Protein AF-W4QJ19-F1 (afdb_monomer)

Structure (mmCIF, N/CA/C/O backbone):
data_AF-W4QJ19-F1
#
_entry.id   AF-W4QJ19-F1
#
loop_
_atom_site.group_PDB
_atom_site.id
_atom_site.type_symbol
_atom_site.label_atom_id
_atom_site.label_alt_id
_atom_site.label_comp_id
_atom_site.label_asym_id
_atom_site.label_entity_id
_atom_site.label_seq_id
_atom_site.pdbx_PDB_ins_code
_atom_site.Cartn_x
_atom_site.Cartn_y
_atom_site.Cartn_z
_atom_site.occupancy
_atom_site.B_iso_or_equiv
_atom_site.auth_seq_id
_atom_site.auth_comp_id
_atom_site.auth_asym_id
_atom_site.auth_atom_id
_atom_site.pdbx_PDB_model_num
ATOM 1 N N . MET A 1 1 ? -14.134 3.694 9.592 1.00 54.53 1 MET A N 1
ATOM 2 C CA . MET A 1 1 ? -13.622 2.872 10.704 1.00 54.53 1 MET A CA 1
ATOM 3 C C . MET A 1 1 ? -13.251 1.507 10.130 1.00 54.53 1 MET A C 1
ATOM 5 O O . MET A 1 1 ? -14.025 0.990 9.333 1.00 54.53 1 MET A O 1
ATOM 9 N N . ILE A 1 2 ? -12.028 1.024 10.384 1.00 68.81 2 ILE A N 1
ATOM 10 C CA . ILE A 1 2 ? -11.505 -0.282 9.907 1.00 68.81 2 ILE A CA 1
ATOM 11 C C . ILE A 1 2 ? -11.884 -1.412 10.882 1.00 68.81 2 ILE A C 1
ATOM 13 O O . ILE A 1 2 ? -11.792 -2.584 10.531 1.00 68.81 2 ILE A O 1
ATOM 17 N N . GLU A 1 3 ? -12.332 -1.052 12.087 1.00 65.81 3 GLU A N 1
ATOM 18 C CA . GLU A 1 3 ? -12.758 -1.977 13.136 1.00 65.81 3 GLU A CA 1
ATOM 19 C C . GLU A 1 3 ? -13.740 -3.024 12.584 1.00 65.81 3 GLU A C 1
ATOM 21 O O . GLU A 1 3 ? -14.706 -2.687 11.898 1.00 65.81 3 GLU A O 1
ATOM 26 N N . ASN A 1 4 ? -13.448 -4.297 12.863 1.00 79.56 4 ASN A N 1
ATOM 27 C CA . ASN A 1 4 ? -14.178 -5.493 12.418 1.00 79.56 4 ASN A CA 1
ATOM 28 C C . ASN A 1 4 ? -14.140 -5.834 10.920 1.00 79.56 4 ASN A C 1
ATOM 30 O O . ASN A 1 4 ? -14.943 -6.650 10.469 1.00 79.56 4 ASN A O 1
ATOM 34 N N . ARG A 1 5 ? -13.205 -5.282 10.141 1.00 89.00 5 ARG A N 1
ATOM 35 C CA . ARG A 1 5 ? -12.989 -5.716 8.752 1.00 89.00 5 ARG A CA 1
ATOM 36 C C . ARG A 1 5 ? -11.758 -6.584 8.627 1.00 89.00 5 ARG A C 1
ATOM 38 O O . ARG A 1 5 ? -10.711 -6.259 9.170 1.00 89.00 5 ARG A O 1
ATOM 45 N N . THR A 1 6 ? -11.867 -7.651 7.850 1.00 95.81 6 THR A N 1
ATOM 46 C CA . THR A 1 6 ? -10.718 -8.473 7.478 1.00 95.81 6 THR A CA 1
ATOM 47 C C . THR A 1 6 ? -9.790 -7.693 6.550 1.00 95.81 6 THR A C 1
ATOM 49 O O . THR A 1 6 ? -10.220 -6.834 5.771 1.00 95.81 6 THR A O 1
ATOM 52 N N . PHE A 1 7 ? -8.502 -8.034 6.552 1.00 95.88 7 PHE A N 1
ATOM 53 C CA . PHE A 1 7 ? -7.574 -7.421 5.607 1.00 95.88 7 PHE A CA 1
ATOM 54 C C . PHE A 1 7 ? -7.961 -7.667 4.147 1.00 95.88 7 PHE A C 1
ATOM 56 O O . PHE A 1 7 ? -7.785 -6.771 3.332 1.00 95.88 7 PHE A O 1
ATOM 63 N N . ALA A 1 8 ? -8.540 -8.822 3.807 1.00 97.19 8 ALA A N 1
ATOM 64 C CA . ALA A 1 8 ? -8.995 -9.097 2.445 1.00 97.19 8 ALA A CA 1
ATOM 65 C C . ALA A 1 8 ? -10.028 -8.059 1.957 1.00 97.19 8 ALA A C 1
ATOM 67 O O . ALA A 1 8 ? -9.951 -7.576 0.826 1.00 97.19 8 ALA A O 1
ATOM 68 N N . GLU A 1 9 ? -10.958 -7.647 2.823 1.00 96.75 9 GLU A N 1
ATOM 69 C CA . GLU A 1 9 ? -11.946 -6.610 2.504 1.00 96.75 9 GLU A CA 1
ATOM 70 C C . GLU A 1 9 ? -11.311 -5.224 2.372 1.00 96.75 9 GLU A C 1
ATOM 72 O O . GLU A 1 9 ? -11.718 -4.431 1.518 1.00 96.75 9 GLU A O 1
ATOM 77 N N . VAL A 1 10 ? -10.321 -4.918 3.214 1.00 96.94 10 VAL A N 1
ATOM 78 C CA . VAL A 1 10 ? -9.561 -3.665 3.139 1.00 96.94 10 VAL A CA 1
ATOM 79 C C . VAL A 1 10 ? -8.722 -3.633 1.858 1.00 96.94 10 VAL A C 1
ATOM 81 O O .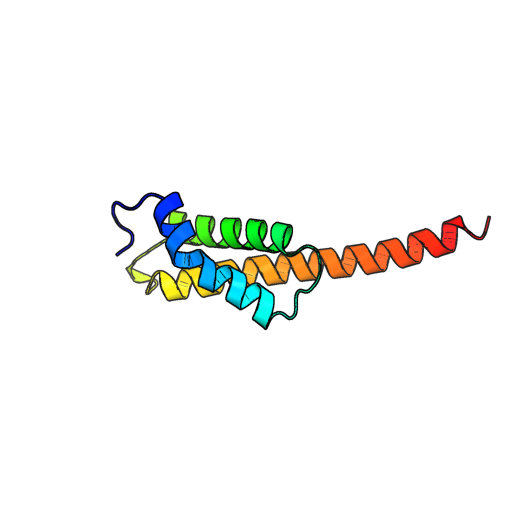 VAL A 1 10 ? -8.776 -2.651 1.122 1.00 96.94 10 VAL A O 1
ATOM 84 N N . ALA A 1 11 ? -8.015 -4.713 1.534 1.00 97.88 11 ALA A N 1
ATOM 85 C CA . ALA A 1 11 ? -7.223 -4.858 0.318 1.00 97.88 11 ALA A CA 1
ATOM 86 C C . ALA A 1 11 ? -8.079 -4.657 -0.937 1.00 97.88 11 ALA A C 1
ATOM 88 O O . ALA A 1 11 ? -7.713 -3.861 -1.801 1.00 97.88 11 ALA A O 1
ATOM 89 N N . LYS A 1 12 ? -9.265 -5.279 -0.992 1.00 97.75 12 LYS A N 1
ATOM 90 C CA . LYS A 1 12 ? -10.217 -5.091 -2.095 1.00 97.75 12 LYS A CA 1
ATOM 91 C C . LYS A 1 12 ? -10.657 -3.632 -2.239 1.00 97.75 12 LYS A C 1
ATOM 93 O O . LYS A 1 12 ? -10.710 -3.110 -3.348 1.00 97.75 12 LYS A O 1
ATOM 98 N N . GLN A 1 13 ? -10.950 -2.945 -1.134 1.00 97.38 13 GLN A N 1
ATOM 99 C CA . GLN A 1 13 ? -11.350 -1.535 -1.183 1.00 97.38 13 GLN A CA 1
ATOM 100 C C . GLN A 1 13 ? -10.210 -0.605 -1.616 1.00 97.38 13 GLN A C 1
ATOM 102 O O . GLN A 1 13 ? -10.451 0.383 -2.309 1.00 97.38 13 GLN A O 1
ATOM 107 N N . TYR A 1 14 ? -8.984 -0.880 -1.175 1.00 98.00 14 TYR A N 1
ATOM 108 C CA . TYR A 1 14 ? -7.826 -0.015 -1.401 1.00 98.00 14 TYR A CA 1
ATOM 109 C C . TYR A 1 14 ? -6.993 -0.418 -2.628 1.00 98.00 14 TYR A C 1
ATOM 111 O O . TYR A 1 14 ? -5.989 0.226 -2.928 1.00 98.00 14 TYR A O 1
ATOM 119 N N . GLU A 1 15 ? -7.429 -1.402 -3.413 1.00 98.25 15 GLU A N 1
ATOM 120 C CA . GLU A 1 15 ? -6.817 -1.737 -4.701 1.00 98.25 15 GLU A CA 1
ATOM 121 C C . GLU A 1 15 ? -6.651 -0.515 -5.638 1.00 98.25 15 GLU A C 1
ATOM 123 O O . GLU A 1 15 ? -5.546 -0.326 -6.167 1.00 98.25 15 GLU A O 1
ATOM 128 N N . PRO A 1 16 ? -7.647 0.387 -5.798 1.00 98.50 16 PRO A N 1
ATOM 129 C CA . PRO A 1 16 ? -7.486 1.593 -6.612 1.00 98.50 16 PRO A CA 1
ATOM 130 C C . PRO A 1 16 ? -6.394 2.535 -6.094 1.00 98.50 16 PRO A C 1
ATOM 132 O O . PRO A 1 16 ? -5.727 3.197 -6.891 1.00 98.50 16 PRO A O 1
ATOM 135 N N . LEU A 1 17 ? -6.172 2.587 -4.773 1.00 98.50 17 LEU A N 1
ATOM 136 C CA . LEU A 1 17 ? -5.085 3.368 -4.183 1.00 98.50 17 LEU A CA 1
ATOM 137 C C . LEU A 1 17 ? -3.733 2.817 -4.644 1.00 98.50 17 LEU A C 1
ATOM 139 O O . LEU A 1 17 ? -2.902 3.587 -5.126 1.00 98.50 17 LEU A O 1
ATOM 143 N N . ILE A 1 18 ? -3.524 1.503 -4.530 1.00 98.62 18 ILE A N 1
ATOM 144 C CA . ILE A 1 18 ? -2.258 0.856 -4.898 1.00 98.62 18 ILE A CA 1
ATOM 145 C C . ILE A 1 18 ? -1.993 1.036 -6.396 1.00 98.62 18 ILE A C 1
ATOM 147 O O . ILE A 1 18 ? -0.963 1.596 -6.779 1.00 98.62 18 ILE A O 1
ATOM 151 N N . ARG A 1 19 ? -2.950 0.653 -7.254 1.00 98.38 19 ARG A N 1
ATOM 152 C CA . ARG A 1 19 ? -2.812 0.795 -8.715 1.00 98.38 19 ARG A CA 1
ATOM 153 C C . ARG A 1 19 ? -2.641 2.257 -9.133 1.00 98.38 19 ARG A C 1
ATOM 155 O O . ARG A 1 19 ? -1.840 2.566 -10.016 1.00 98.38 19 ARG A O 1
ATOM 162 N N . GLY A 1 20 ? -3.339 3.171 -8.461 1.00 98.31 20 GLY A N 1
ATOM 163 C CA . GLY A 1 20 ? -3.203 4.609 -8.661 1.00 98.31 20 GLY A CA 1
ATOM 164 C C . GLY A 1 20 ? -1.804 5.125 -8.322 1.00 98.31 20 GLY A C 1
ATOM 165 O O . GLY A 1 20 ? -1.261 5.926 -9.080 1.00 98.31 20 GLY A O 1
ATOM 166 N N . GLN A 1 21 ? -1.189 4.659 -7.230 1.00 98.50 21 GLN A N 1
ATOM 167 C CA . GLN A 1 21 ? 0.189 5.028 -6.886 1.00 98.50 21 GLN A CA 1
ATOM 168 C C . 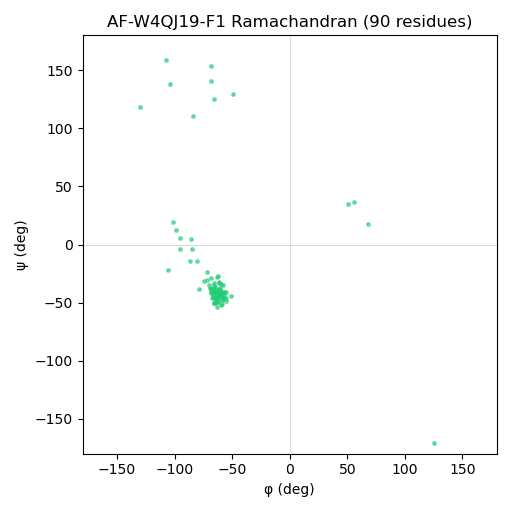GLN A 1 21 ? 1.206 4.444 -7.869 1.00 98.50 21 GLN A C 1
ATOM 170 O O . GLN A 1 21 ? 2.086 5.182 -8.301 1.00 98.50 21 GLN A O 1
ATOM 175 N N . ILE A 1 22 ? 1.052 3.183 -8.288 1.00 98.31 22 ILE A N 1
ATOM 176 C CA . ILE A 1 22 ? 1.901 2.559 -9.322 1.00 98.31 22 ILE A CA 1
ATOM 177 C C . ILE A 1 22 ? 1.878 3.398 -10.606 1.00 98.31 22 ILE A C 1
ATOM 179 O O . ILE A 1 22 ? 2.927 3.732 -11.156 1.00 98.31 22 ILE A O 1
ATOM 183 N N . LYS A 1 23 ? 0.682 3.819 -11.042 1.00 97.94 23 LYS A N 1
ATOM 184 C CA . LYS A 1 23 ? 0.524 4.714 -12.195 1.00 97.94 23 LYS A CA 1
ATOM 185 C C . LYS A 1 23 ? 1.180 6.079 -11.959 1.00 97.94 23 LYS A C 1
ATOM 187 O O . LYS A 1 23 ? 1.925 6.537 -12.814 1.00 97.94 23 LYS A O 1
ATOM 192 N N . LYS A 1 24 ? 0.933 6.724 -10.811 1.00 97.81 24 LYS A N 1
ATOM 193 C CA . LYS A 1 24 ? 1.494 8.051 -10.467 1.00 97.81 24 LYS A CA 1
ATOM 194 C C . LYS A 1 24 ? 3.018 8.058 -10.350 1.00 97.81 24 LYS A C 1
ATOM 196 O O . LYS A 1 24 ? 3.630 9.099 -10.545 1.00 97.81 24 LYS A O 1
ATOM 201 N N . LEU A 1 25 ? 3.618 6.926 -9.995 1.00 96.94 25 LEU A N 1
ATOM 202 C CA . LEU A 1 25 ? 5.068 6.748 -9.928 1.00 96.94 25 LEU A CA 1
ATOM 203 C C . LEU A 1 25 ? 5.683 6.357 -11.278 1.00 96.94 25 LEU A C 1
ATOM 205 O O . LEU A 1 25 ? 6.882 6.112 -11.331 1.00 96.94 25 LEU A O 1
ATOM 209 N N . ASN A 1 26 ? 4.893 6.314 -12.360 1.00 96.00 26 ASN A N 1
ATOM 210 C CA . ASN A 1 26 ? 5.349 5.934 -13.698 1.00 96.00 26 ASN A CA 1
ATOM 211 C C . ASN A 1 26 ? 6.017 4.546 -13.733 1.00 96.00 26 ASN A C 1
ATOM 213 O O . ASN A 1 26 ? 6.972 4.315 -14.470 1.00 96.00 26 ASN A O 1
ATOM 217 N N . ILE A 1 27 ? 5.509 3.599 -12.939 1.00 94.50 27 ILE A N 1
ATOM 218 C CA . ILE A 1 27 ? 6.00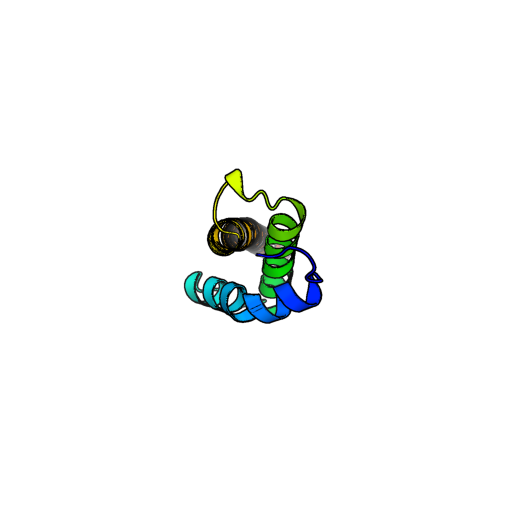5 2.222 -12.926 1.00 94.50 27 ILE A CA 1
ATOM 219 C C . ILE A 1 27 ? 5.323 1.455 -14.066 1.00 94.50 27 ILE A C 1
ATOM 221 O O . ILE A 1 27 ? 4.111 1.205 -14.052 1.00 94.50 27 ILE A O 1
ATOM 225 N N . TYR A 1 28 ? 6.096 1.110 -15.096 1.00 90.62 28 TYR A N 1
ATOM 226 C CA . TYR A 1 28 ? 5.599 0.431 -16.302 1.00 90.62 28 TYR A CA 1
ATOM 227 C C . TYR A 1 28 ? 5.980 -1.050 -16.381 1.00 90.62 28 TYR A C 1
ATOM 229 O O . TYR A 1 28 ? 5.293 -1.807 -17.059 1.00 90.62 28 TYR A O 1
ATOM 237 N N . ARG A 1 29 ? 7.029 -1.469 -15.668 1.00 90.12 29 ARG A N 1
ATOM 238 C CA . ARG A 1 29 ? 7.503 -2.860 -15.597 1.00 90.12 29 ARG A CA 1
ATOM 239 C C . ARG A 1 29 ? 7.170 -3.463 -14.232 1.00 90.12 29 ARG A C 1
ATOM 241 O O . ARG A 1 29 ? 6.922 -2.717 -13.288 1.00 90.12 29 ARG A O 1
ATOM 248 N N . ASN A 1 30 ? 7.122 -4.794 -14.156 1.00 93.31 30 ASN A N 1
ATOM 249 C CA . ASN A 1 30 ? 6.914 -5.566 -12.920 1.00 93.31 30 ASN A CA 1
ATOM 250 C C . ASN A 1 30 ? 5.700 -5.102 -12.088 1.00 93.31 30 ASN A C 1
ATOM 252 O O . ASN A 1 30 ? 5.717 -5.114 -10.861 1.00 93.31 30 ASN A O 1
ATOM 256 N N . ARG A 1 31 ? 4.617 -4.664 -12.747 1.00 95.44 31 ARG A N 1
ATOM 257 C CA . ARG A 1 31 ? 3.472 -4.026 -12.069 1.00 95.44 31 ARG A CA 1
ATOM 258 C C . ARG A 1 31 ? 2.818 -4.902 -11.007 1.00 95.44 31 ARG A C 1
ATOM 260 O O . ARG A 1 31 ? 2.385 -4.366 -9.993 1.00 95.44 31 ARG A O 1
ATOM 267 N N . GLU A 1 32 ? 2.765 -6.211 -11.230 1.00 97.06 32 GLU A N 1
ATOM 268 C CA . GLU A 1 32 ? 2.206 -7.153 -10.260 1.00 97.06 32 GLU A CA 1
ATOM 269 C C . GLU A 1 32 ? 3.082 -7.271 -9.009 1.00 97.06 32 GLU A C 1
ATOM 271 O O . GLU A 1 32 ? 2.561 -7.278 -7.900 1.00 97.06 32 GLU A O 1
ATOM 276 N N . GLU A 1 33 ? 4.406 -7.244 -9.151 1.00 97.94 33 GLU A N 1
ATOM 277 C CA . GLU A 1 33 ? 5.323 -7.226 -8.009 1.00 97.94 33 GLU A CA 1
ATOM 278 C C . GLU A 1 33 ? 5.180 -5.931 -7.202 1.00 97.94 33 GLU A C 1
ATOM 280 O O . GLU A 1 33 ? 5.000 -5.961 -5.985 1.00 97.94 33 GLU A O 1
ATOM 285 N N . PHE A 1 34 ? 5.133 -4.780 -7.878 1.00 98.38 34 PHE A N 1
ATOM 286 C CA . PHE A 1 34 ? 4.842 -3.511 -7.212 1.00 98.38 34 PHE A CA 1
ATOM 287 C C . PHE A 1 34 ? 3.453 -3.503 -6.561 1.00 98.38 34 PHE A C 1
ATOM 289 O O . PHE A 1 34 ? 3.275 -2.897 -5.505 1.00 98.38 34 PHE A O 1
ATOM 296 N N . TYR A 1 35 ? 2.464 -4.189 -7.134 1.00 98.62 35 TYR A N 1
ATOM 297 C CA . TYR A 1 35 ? 1.160 -4.357 -6.498 1.00 98.62 35 TYR A CA 1
ATOM 298 C C . TYR A 1 35 ? 1.268 -5.160 -5.194 1.00 98.62 35 TYR A C 1
ATOM 300 O O . TYR A 1 35 ? 0.734 -4.710 -4.178 1.00 98.62 35 TYR A O 1
ATOM 308 N N . GLN A 1 36 ? 2.035 -6.257 -5.172 1.00 98.50 36 GLN A N 1
ATOM 309 C CA . GLN A 1 36 ? 2.326 -7.008 -3.942 1.00 98.50 36 GLN A CA 1
ATOM 310 C C . GLN A 1 36 ? 3.048 -6.140 -2.898 1.00 98.50 36 GLN A C 1
ATOM 312 O O . GLN A 1 36 ? 2.660 -6.115 -1.731 1.00 98.50 36 GLN A O 1
ATOM 317 N N . VAL A 1 37 ? 4.039 -5.342 -3.308 1.00 98.62 37 VAL A N 1
ATOM 318 C CA . VAL A 1 37 ? 4.717 -4.377 -2.419 1.00 98.62 37 VAL A CA 1
ATOM 319 C C . VAL A 1 37 ? 3.733 -3.345 -1.860 1.00 98.62 37 VAL A C 1
ATOM 321 O O . VAL A 1 37 ? 3.788 -2.989 -0.680 1.00 98.62 37 VAL A O 1
ATOM 324 N N . GLY A 1 38 ? 2.794 -2.882 -2.685 1.00 98.69 38 GLY A N 1
ATOM 325 C CA . GLY A 1 38 ? 1.705 -2.016 -2.255 1.00 98.69 38 GLY A CA 1
ATOM 326 C C . GLY A 1 38 ? 0.802 -2.677 -1.211 1.00 98.69 38 GLY A C 1
ATOM 327 O O . GLY A 1 38 ? 0.481 -2.040 -0.208 1.00 98.69 38 GLY A O 1
ATOM 328 N N . LEU A 1 39 ? 0.446 -3.952 -1.395 1.00 98.75 39 LEU A N 1
ATOM 329 C CA . LEU A 1 39 ? -0.318 -4.731 -0.414 1.00 98.75 39 LEU A CA 1
ATOM 330 C C . LEU A 1 39 ? 0.436 -4.881 0.912 1.00 98.75 39 LEU A C 1
ATOM 332 O O . LEU A 1 39 ? -0.178 -4.728 1.963 1.00 98.75 39 LEU A O 1
ATOM 336 N N . ILE A 1 40 ? 1.758 -5.082 0.890 1.00 98.62 40 ILE A N 1
ATOM 337 C CA . ILE A 1 40 ? 2.592 -5.104 2.106 1.00 98.62 40 ILE A CA 1
ATOM 338 C C . ILE A 1 40 ? 2.530 -3.751 2.830 1.00 98.62 40 ILE A C 1
ATOM 340 O O . ILE A 1 40 ? 2.378 -3.695 4.052 1.00 98.62 40 ILE A O 1
ATOM 344 N N . GLY A 1 41 ? 2.622 -2.644 2.089 1.00 98.44 41 GLY A N 1
ATOM 345 C CA . GLY A 1 41 ? 2.471 -1.303 2.657 1.00 98.44 41 GLY A CA 1
ATOM 346 C C . GLY A 1 41 ? 1.093 -1.083 3.288 1.00 98.44 41 GLY A C 1
ATOM 347 O O . GLY A 1 41 ? 0.994 -0.511 4.374 1.00 98.44 41 GLY A O 1
ATOM 348 N N . LEU A 1 42 ? 0.038 -1.581 2.640 1.00 98.50 42 LEU A N 1
ATOM 349 C CA . LEU A 1 42 ? -1.328 -1.522 3.153 1.00 98.50 42 LEU A CA 1
ATOM 350 C C . LEU A 1 42 ? -1.521 -2.409 4.392 1.00 98.50 42 LEU A C 1
ATOM 352 O O . LEU A 1 42 ? -2.153 -1.969 5.346 1.00 98.50 42 LEU A O 1
ATOM 356 N N . TRP A 1 43 ? -0.945 -3.612 4.412 1.00 98.25 43 TRP A N 1
ATOM 357 C CA . TRP A 1 43 ? -0.966 -4.516 5.565 1.00 98.25 43 TRP A CA 1
ATOM 358 C C . TRP A 1 43 ? -0.318 -3.866 6.790 1.00 98.25 43 TRP A C 1
ATOM 360 O O . TRP A 1 43 ? -0.907 -3.829 7.864 1.00 98.25 43 TRP A O 1
ATOM 370 N N . ARG A 1 44 ? 0.838 -3.217 6.614 1.00 97.19 44 ARG A N 1
ATOM 371 C CA . ARG A 1 44 ? 1.488 -2.455 7.694 1.00 97.19 44 ARG A CA 1
ATOM 372 C C . ARG A 1 44 ? 0.622 -1.306 8.204 1.00 97.19 44 ARG A C 1
ATOM 374 O O . ARG A 1 44 ? 0.633 -1.023 9.397 1.00 97.19 44 ARG A O 1
ATOM 381 N N . ALA A 1 45 ? -0.096 -0.620 7.313 1.00 96.50 45 ALA A N 1
ATOM 382 C CA . ALA A 1 45 ? -1.044 0.413 7.718 1.00 96.50 45 ALA A CA 1
ATOM 383 C C . ALA A 1 45 ? -2.217 -0.180 8.507 1.00 96.50 45 ALA A C 1
ATOM 385 O O . ALA A 1 45 ? -2.662 0.445 9.459 1.00 96.50 45 ALA A O 1
ATOM 386 N N . TYR A 1 46 ? -2.696 -1.361 8.109 1.00 96.44 46 TYR A N 1
ATOM 387 C CA . TYR A 1 46 ? -3.774 -2.102 8.763 1.00 96.44 46 TYR A CA 1
ATOM 388 C C . TYR A 1 46 ? -3.384 -2.558 10.175 1.00 96.44 46 TYR A C 1
ATOM 390 O O . TYR A 1 46 ? -4.122 -2.279 11.112 1.00 96.44 46 TYR A O 1
ATOM 398 N N . GLU A 1 47 ? -2.207 -3.161 10.353 1.00 95.00 47 GLU A N 1
ATOM 399 C CA . GLU A 1 47 ? -1.742 -3.630 11.668 1.00 95.00 47 GLU A CA 1
ATOM 400 C C . GLU A 1 47 ? -1.381 -2.497 12.635 1.00 95.00 47 GLU A C 1
ATOM 402 O O . GLU A 1 47 ? -1.565 -2.624 13.840 1.00 95.00 47 GLU A O 1
ATOM 407 N N . GLN A 1 48 ? -0.838 -1.391 12.120 1.00 91.88 48 GLN A N 1
ATOM 408 C CA . GLN A 1 48 ? -0.355 -0.269 12.935 1.00 91.88 48 GLN A CA 1
ATOM 409 C C . GLN A 1 48 ? -1.371 0.875 13.009 1.00 91.88 48 GLN A C 1
ATOM 411 O O . GLN A 1 48 ? -0.999 1.993 13.381 1.00 91.88 48 GLN A O 1
ATOM 416 N N . TYR A 1 49 ? -2.616 0.641 12.577 1.00 92.81 49 TYR A N 1
ATOM 417 C CA . TYR A 1 49 ? -3.611 1.699 12.529 1.00 92.81 49 TYR A CA 1
ATOM 418 C C . TYR A 1 49 ? -3.942 2.180 13.937 1.00 92.81 49 TYR A C 1
ATOM 420 O O . TYR A 1 49 ? -4.343 1.411 14.804 1.00 92.81 49 TYR A O 1
ATOM 428 N N . ASP A 1 50 ? -3.805 3.484 14.122 1.00 89.19 50 ASP A N 1
ATOM 429 C CA . ASP A 1 50 ? -4.142 4.182 15.344 1.00 89.19 50 ASP A CA 1
ATOM 430 C C . ASP A 1 50 ? -5.007 5.379 14.957 1.00 89.19 50 ASP A C 1
ATOM 432 O O . ASP A 1 50 ? -4.580 6.247 14.188 1.00 89.19 50 ASP A O 1
ATOM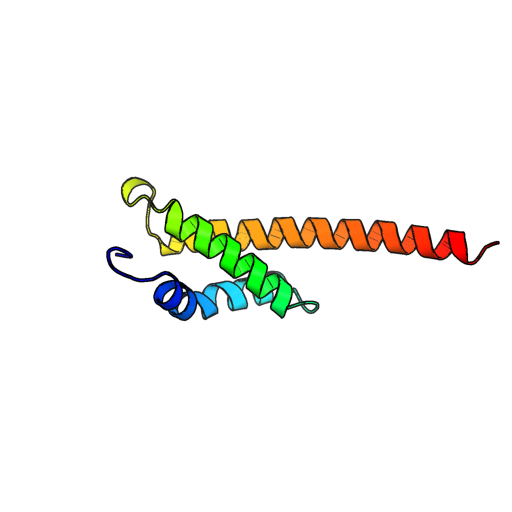 436 N N . GLN A 1 51 ? -6.242 5.388 15.455 1.00 87.62 51 GLN A N 1
ATOM 437 C CA . GLN A 1 51 ? -7.225 6.417 15.140 1.00 87.62 51 GLN A CA 1
ATOM 438 C C . GLN A 1 51 ? -6.797 7.813 15.607 1.00 87.62 51 GLN A C 1
ATOM 440 O O . GLN A 1 51 ? -7.150 8.797 14.957 1.00 87.62 51 GLN A O 1
ATOM 445 N N . GLU A 1 52 ? -5.975 7.908 16.656 1.00 90.38 52 GLU A N 1
ATOM 446 C CA . GLU A 1 52 ? -5.452 9.182 17.159 1.00 90.38 52 GLU A CA 1
ATOM 447 C C . GLU A 1 52 ? -4.409 9.787 16.208 1.00 90.38 52 GLU A C 1
ATOM 449 O O . GLU A 1 52 ? -4.226 11.003 16.158 1.00 90.38 52 GLU A O 1
ATOM 454 N N . LYS A 1 53 ? -3.757 8.952 15.386 1.00 86.75 53 LYS A N 1
ATOM 455 C CA . LYS A 1 53 ? -2.742 9.376 14.406 1.00 86.75 53 LYS A CA 1
ATOM 456 C C . LYS A 1 53 ? -3.332 9.841 13.068 1.00 86.75 53 LYS A C 1
ATOM 458 O O . LYS A 1 53 ? -2.585 10.291 12.196 1.00 86.75 53 LYS A O 1
ATOM 463 N N . GLY A 1 54 ? -4.652 9.743 12.885 1.00 90.88 54 GLY A N 1
ATOM 464 C CA . GLY A 1 54 ? -5.376 10.264 11.724 1.00 90.88 54 GLY A CA 1
ATOM 465 C C . GLY A 1 54 ? -6.239 9.232 10.993 1.00 90.88 54 GLY A C 1
ATOM 466 O O . GLY A 1 54 ? -6.455 8.104 11.438 1.00 90.88 54 GLY A O 1
ATOM 467 N N . SER A 1 55 ? -6.767 9.623 9.827 1.00 94.00 55 SER A N 1
ATOM 468 C CA . SER A 1 55 ? -7.626 8.730 9.040 1.00 94.00 55 SER A CA 1
ATOM 469 C C . SER A 1 55 ? -6.829 7.556 8.460 1.00 94.00 55 SER A C 1
ATOM 471 O O . SER A 1 55 ? -5.713 7.738 7.960 1.00 94.00 55 SER A O 1
ATOM 473 N N . PHE A 1 56 ? -7.423 6.359 8.449 1.00 94.69 56 PHE A N 1
ATOM 474 C CA . PHE A 1 56 ? -6.785 5.188 7.844 1.00 94.69 56 P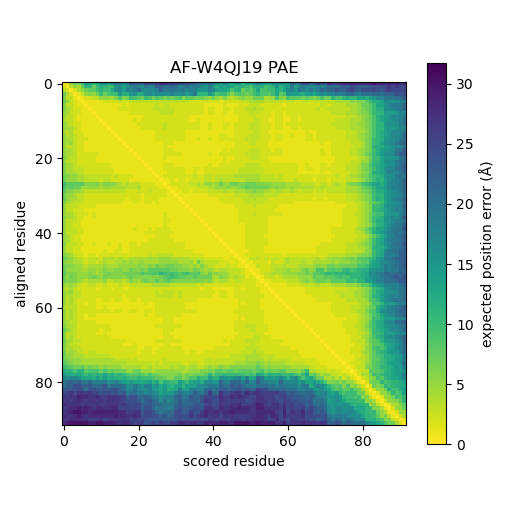HE A CA 1
ATOM 475 C C . PHE A 1 56 ? -6.399 5.431 6.382 1.00 94.69 56 PHE A C 1
ATOM 477 O O . PHE A 1 56 ? -5.303 5.070 5.975 1.00 94.69 56 PHE A O 1
ATOM 484 N N . SER A 1 57 ? -7.251 6.101 5.599 1.00 95.44 57 SER A N 1
ATOM 485 C CA . SER A 1 57 ? -6.961 6.425 4.196 1.00 95.44 57 SER A CA 1
ATOM 486 C C . SER A 1 57 ? -5.672 7.229 4.035 1.00 95.44 57 SER A C 1
ATOM 488 O O . SER A 1 57 ? -4.888 6.964 3.123 1.00 95.44 57 SER A O 1
ATOM 490 N N . THR A 1 58 ? -5.438 8.186 4.934 1.00 95.88 58 THR A N 1
ATOM 491 C CA . THR A 1 58 ? -4.217 8.995 4.955 1.00 95.88 58 THR A CA 1
ATOM 492 C C . THR A 1 58 ? -3.004 8.124 5.279 1.00 95.88 58 THR A C 1
ATOM 494 O O . THR A 1 58 ? -2.023 8.134 4.537 1.00 95.88 58 THR A O 1
ATOM 497 N N . ILE A 1 59 ? -3.085 7.320 6.343 1.00 95.88 59 ILE A N 1
ATOM 498 C CA . ILE A 1 59 ? -1.992 6.435 6.775 1.00 95.88 59 ILE A CA 1
ATOM 499 C C . ILE A 1 59 ? -1.672 5.390 5.695 1.00 95.88 59 ILE A C 1
ATOM 501 O O . ILE A 1 59 ? -0.505 5.197 5.349 1.00 95.88 59 ILE A O 1
ATOM 505 N N . ALA A 1 60 ? -2.695 4.770 5.105 1.00 97.44 60 ALA A N 1
ATOM 506 C CA . ALA A 1 60 ? -2.574 3.809 4.015 1.00 97.44 60 ALA A CA 1
ATOM 507 C C . ALA A 1 60 ? -1.880 4.426 2.798 1.00 97.44 60 ALA A C 1
ATOM 509 O O . ALA A 1 60 ? -0.927 3.844 2.284 1.00 97.44 60 ALA A O 1
ATOM 510 N N . LEU A 1 61 ? -2.286 5.627 2.368 1.00 98.06 61 LEU A N 1
ATOM 511 C CA . LEU A 1 61 ? -1.628 6.338 1.269 1.00 98.06 61 LEU A CA 1
ATOM 512 C C . LEU A 1 61 ? -0.129 6.524 1.535 1.00 98.06 61 LEU A C 1
ATOM 514 O O . LEU A 1 61 ? 0.682 6.205 0.663 1.00 98.06 61 LEU A O 1
ATOM 518 N N . PHE A 1 62 ? 0.241 7.009 2.723 1.00 97.31 62 PHE A N 1
ATOM 519 C CA . PHE A 1 62 ? 1.643 7.235 3.072 1.00 97.31 62 PHE A CA 1
ATOM 520 C C . PHE A 1 62 ? 2.449 5.933 3.117 1.00 97.31 62 PHE A C 1
ATOM 522 O O . PHE A 1 62 ? 3.522 5.861 2.516 1.00 97.31 62 PHE A O 1
ATOM 529 N N . LYS A 1 63 ? 1.932 4.888 3.774 1.00 97.94 63 LYS A N 1
ATOM 530 C CA . LYS A 1 63 ? 2.626 3.597 3.909 1.00 97.94 63 LYS A CA 1
ATOM 531 C C . LYS A 1 63 ? 2.772 2.875 2.568 1.00 97.94 63 LYS A C 1
ATOM 533 O O . LYS A 1 63 ? 3.871 2.415 2.254 1.00 97.94 63 LYS A O 1
ATOM 538 N N . VAL A 1 64 ? 1.710 2.825 1.757 1.00 98.62 64 VAL A N 1
ATOM 539 C CA . VAL A 1 64 ? 1.732 2.234 0.406 1.00 98.62 64 VAL A CA 1
ATOM 540 C C . VAL A 1 64 ? 2.745 2.963 -0.470 1.00 98.62 64 VAL A C 1
ATOM 542 O O . VAL A 1 64 ? 3.628 2.333 -1.049 1.00 98.62 64 VAL A O 1
ATOM 545 N N . ARG A 1 65 ? 2.667 4.298 -0.541 1.00 98.50 65 ARG A N 1
ATOM 546 C CA . ARG A 1 65 ? 3.579 5.095 -1.373 1.00 98.50 65 ARG A CA 1
ATOM 547 C C . ARG A 1 65 ? 5.035 4.956 -0.928 1.00 98.50 65 ARG A C 1
ATOM 549 O O . ARG A 1 65 ? 5.906 4.842 -1.786 1.00 98.50 65 ARG A O 1
ATOM 556 N N . GLY A 1 66 ? 5.292 4.952 0.381 1.00 98.31 66 GLY A N 1
ATOM 557 C CA . GLY A 1 66 ? 6.629 4.750 0.939 1.00 98.31 66 GLY A CA 1
ATOM 558 C C . GLY A 1 66 ? 7.234 3.415 0.509 1.00 98.31 66 GLY A C 1
ATOM 559 O O . GLY A 1 66 ? 8.315 3.398 -0.070 1.00 98.31 66 GLY A O 1
ATOM 560 N N . CYS A 1 67 ? 6.493 2.315 0.680 1.00 98.50 67 CYS A N 1
ATOM 561 C CA . CYS A 1 67 ? 6.974 0.983 0.299 1.00 98.50 67 CYS A CA 1
ATOM 562 C C . CYS A 1 67 ? 7.263 0.874 -1.206 1.00 98.50 67 CYS A C 1
ATOM 564 O O . CYS A 1 67 ? 8.293 0.325 -1.592 1.00 98.50 67 CYS A O 1
ATOM 566 N N . LEU A 1 68 ? 6.395 1.439 -2.055 1.00 98.50 68 LEU A N 1
ATOM 567 C CA . LEU A 1 68 ? 6.610 1.465 -3.506 1.00 98.50 68 LEU A CA 1
ATOM 568 C C . LEU A 1 68 ? 7.880 2.237 -3.887 1.00 98.50 68 LEU A C 1
ATOM 570 O O . LEU A 1 68 ? 8.639 1.776 -4.734 1.00 98.50 68 LEU A O 1
ATOM 574 N N . LEU A 1 69 ? 8.123 3.398 -3.270 1.00 98.44 69 LEU A N 1
ATOM 575 C CA . LEU A 1 69 ? 9.324 4.198 -3.522 1.00 98.44 69 LEU A CA 1
ATOM 576 C C . LEU A 1 69 ? 10.596 3.482 -3.065 1.00 98.44 69 LEU A C 1
ATOM 578 O O . LEU A 1 69 ? 11.604 3.524 -3.765 1.00 98.44 69 LEU A O 1
ATOM 582 N N . ASP A 1 70 ? 10.558 2.826 -1.908 1.00 98.12 70 ASP A N 1
ATOM 583 C CA . ASP A 1 70 ? 11.706 2.085 -1.389 1.00 98.12 70 ASP A CA 1
ATOM 584 C C . ASP A 1 70 ? 12.052 0.893 -2.278 1.00 98.12 70 ASP A C 1
ATOM 586 O O . ASP A 1 70 ? 13.226 0.671 -2.573 1.00 98.12 70 ASP A O 1
ATOM 590 N N . PHE A 1 71 ? 11.042 0.164 -2.756 1.00 97.75 71 PHE A N 1
ATOM 591 C CA . PHE A 1 71 ? 11.255 -0.923 -3.705 1.00 97.75 71 PHE A CA 1
ATOM 592 C C . PHE A 1 71 ? 11.754 -0.405 -5.060 1.00 97.75 71 PHE A C 1
ATOM 594 O O . PHE A 1 71 ? 12.746 -0.910 -5.570 1.00 97.75 71 PHE A O 1
ATOM 601 N N . LEU A 1 72 ? 11.177 0.682 -5.584 1.00 95.94 72 LEU A N 1
ATOM 602 C CA . LEU A 1 72 ? 11.633 1.304 -6.832 1.00 95.94 72 LEU A CA 1
ATOM 603 C C . LEU A 1 72 ? 13.111 1.725 -6.775 1.00 95.94 72 LEU A C 1
ATOM 605 O O . LEU A 1 72 ? 13.851 1.518 -7.732 1.00 95.94 72 LEU A O 1
ATOM 609 N N . ARG A 1 73 ? 13.560 2.293 -5.648 1.00 95.25 73 ARG A N 1
ATOM 610 C CA . ARG A 1 73 ? 14.972 2.658 -5.438 1.00 95.25 73 ARG A CA 1
ATOM 611 C C . ARG A 1 73 ? 15.888 1.437 -5.404 1.00 95.25 73 ARG A C 1
ATOM 613 O O . ARG A 1 73 ? 17.022 1.534 -5.863 1.00 95.25 73 ARG A O 1
ATOM 620 N N . LYS A 1 74 ? 15.425 0.318 -4.840 1.00 94.00 74 LYS A N 1
ATOM 621 C CA . LYS A 1 74 ? 16.178 -0.943 -4.847 1.00 94.00 74 LYS A CA 1
ATOM 622 C C . LYS A 1 74 ? 16.313 -1.471 -6.270 1.00 94.00 74 LYS A C 1
ATOM 624 O O . LYS A 1 74 ? 17.434 -1.704 -6.700 1.00 94.00 74 LYS A O 1
ATOM 629 N N . GLU A 1 75 ? 15.208 -1.554 -7.006 1.00 92.25 75 GLU A N 1
ATOM 630 C CA . GLU A 1 75 ? 15.193 -2.009 -8.402 1.00 92.25 75 GLU A CA 1
ATOM 631 C C . GLU A 1 75 ? 16.113 -1.171 -9.298 1.00 92.25 75 GLU A C 1
ATOM 633 O O . GLU A 1 75 ? 16.891 -1.721 -10.075 1.00 92.25 75 GLU A O 1
ATOM 638 N N . ALA A 1 76 ? 1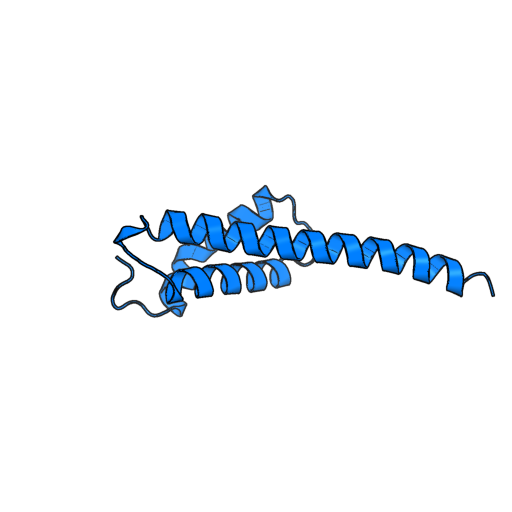6.098 0.158 -9.142 1.00 89.06 76 ALA A N 1
ATOM 639 C CA . ALA A 1 76 ? 17.001 1.045 -9.876 1.00 89.06 76 ALA A CA 1
ATOM 640 C C . ALA A 1 76 ? 18.480 0.694 -9.620 1.00 89.06 76 ALA A C 1
ATOM 642 O O . ALA A 1 76 ? 19.241 0.508 -10.567 1.00 89.06 76 ALA A O 1
ATOM 643 N N . ARG A 1 77 ? 18.871 0.497 -8.354 1.00 88.56 77 ARG A N 1
ATOM 644 C CA . ARG A 1 77 ? 20.247 0.112 -7.987 1.00 88.56 77 ARG A CA 1
ATOM 645 C C . ARG A 1 77 ? 20.641 -1.264 -8.518 1.00 88.56 77 ARG A C 1
ATOM 647 O O . ARG A 1 77 ? 21.763 -1.426 -8.987 1.00 88.56 77 ARG A O 1
ATOM 654 N N . TYR A 1 78 ? 19.737 -2.243 -8.459 1.00 84.69 78 TYR A N 1
ATOM 655 C CA . TYR A 1 78 ? 19.990 -3.571 -9.027 1.00 84.69 78 TYR A CA 1
ATOM 656 C C . TYR A 1 78 ? 20.202 -3.498 -10.539 1.00 84.69 78 TYR A C 1
ATOM 658 O O . TYR A 1 78 ? 21.121 -4.129 -11.055 1.00 84.69 78 TYR A O 1
ATOM 666 N N . SER A 1 79 ? 19.401 -2.691 -11.241 1.00 80.00 79 SER A N 1
ATOM 667 C CA . SER A 1 79 ? 19.559 -2.507 -12.684 1.00 80.00 79 SER A CA 1
ATOM 668 C C . SER A 1 79 ? 20.893 -1.851 -13.050 1.00 80.00 79 SER A C 1
ATOM 670 O O . SER A 1 79 ? 21.553 -2.314 -13.973 1.00 80.00 79 SER A O 1
ATOM 672 N N . GLU A 1 80 ? 21.342 -0.848 -12.287 1.00 76.38 80 GLU A N 1
ATOM 673 C CA . GLU A 1 80 ? 22.654 -0.217 -12.479 1.00 76.38 80 GLU A CA 1
ATOM 674 C C . GLU A 1 80 ? 23.794 -1.227 -12.276 1.00 76.38 80 GLU A C 1
ATOM 676 O O . GLU A 1 80 ? 24.686 -1.322 -13.112 1.00 76.38 80 GLU A O 1
ATOM 681 N N . GLN A 1 81 ? 23.742 -2.039 -11.216 1.00 72.88 81 GLN A N 1
ATOM 682 C CA . GLN A 1 81 ? 24.769 -3.050 -10.929 1.00 72.88 81 GLN A CA 1
ATOM 683 C C . GLN A 1 81 ? 24.818 -4.173 -11.974 1.00 72.88 81 GLN A C 1
ATOM 685 O O . GLN A 1 81 ? 25.902 -4.634 -12.327 1.00 72.88 81 GLN A O 1
ATOM 690 N N . HIS A 1 82 ? 23.664 -4.603 -12.492 1.00 61.41 82 HI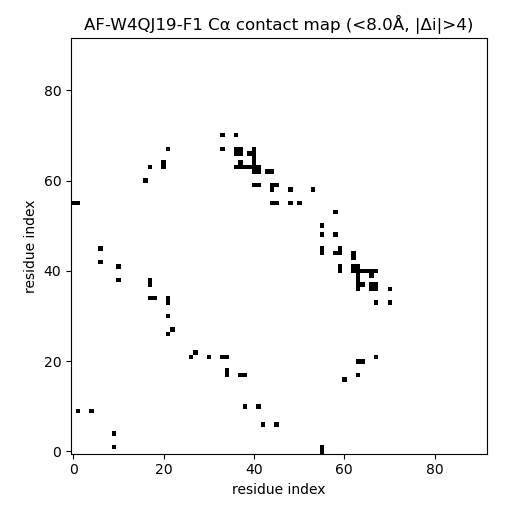S A N 1
ATOM 691 C CA . HIS A 1 82 ? 23.609 -5.639 -13.524 1.00 61.41 82 HIS A CA 1
ATOM 692 C C . HIS A 1 82 ? 24.102 -5.160 -14.892 1.00 61.41 82 HIS A C 1
ATOM 694 O O . HIS A 1 82 ? 24.657 -5.972 -15.627 1.00 61.41 82 HIS A O 1
ATOM 700 N N . ILE A 1 83 ? 23.945 -3.874 -15.230 1.00 59.31 83 ILE A N 1
ATOM 701 C CA . ILE A 1 83 ? 24.515 -3.314 -16.467 1.00 59.31 83 ILE A CA 1
ATOM 702 C C . ILE A 1 83 ? 26.049 -3.424 -16.422 1.00 59.31 83 ILE A C 1
ATOM 704 O O . ILE A 1 83 ? 26.636 -4.023 -17.316 1.00 59.31 83 ILE A O 1
ATOM 708 N N . TYR A 1 84 ? 26.686 -2.997 -15.326 1.00 54.00 84 TYR A N 1
ATOM 709 C CA . TYR A 1 84 ? 28.144 -3.121 -15.171 1.00 54.00 84 TYR A CA 1
ATOM 710 C C . TYR A 1 84 ? 28.638 -4.572 -15.092 1.00 54.00 84 TYR A C 1
ATOM 712 O O . TYR A 1 84 ? 29.722 -4.885 -15.578 1.00 54.00 84 TYR A O 1
ATOM 720 N N . GLY A 1 85 ? 27.861 -5.473 -14.485 1.00 53.78 85 GLY A N 1
ATOM 721 C CA . GLY A 1 85 ? 28.213 -6.892 -14.419 1.00 53.78 85 GLY A CA 1
ATOM 722 C C . GLY A 1 85 ? 28.166 -7.591 -15.779 1.00 53.78 85 GLY A C 1
ATOM 723 O O . GLY A 1 85 ? 28.916 -8.539 -15.986 1.00 53.78 85 GLY A O 1
ATOM 724 N N . MET A 1 86 ? 27.315 -7.121 -16.698 1.00 50.03 86 MET A N 1
ATOM 725 C CA . MET A 1 86 ? 27.190 -7.689 -18.038 1.00 50.03 86 MET A CA 1
ATOM 726 C C . MET A 1 86 ? 28.324 -7.231 -18.968 1.00 50.03 86 MET A C 1
ATOM 728 O O . MET A 1 86 ? 28.854 -8.044 -19.716 1.00 50.03 86 MET A O 1
ATOM 732 N N . ASP A 1 87 ? 28.753 -5.971 -18.874 1.00 51.22 87 ASP A N 1
ATOM 733 C CA . ASP A 1 87 ? 29.854 -5.456 -19.698 1.00 51.22 87 ASP A CA 1
ATOM 734 C C . ASP A 1 87 ? 31.200 -6.133 -19.364 1.00 51.22 87 ASP A C 1
ATOM 736 O O . ASP A 1 87 ? 31.992 -6.407 -20.257 1.00 51.22 87 ASP A O 1
ATOM 740 N N . ILE A 1 88 ? 31.441 -6.509 -18.099 1.00 54.38 88 ILE A N 1
ATOM 741 C CA . ILE A 1 88 ? 32.693 -7.180 -17.689 1.00 54.38 88 ILE 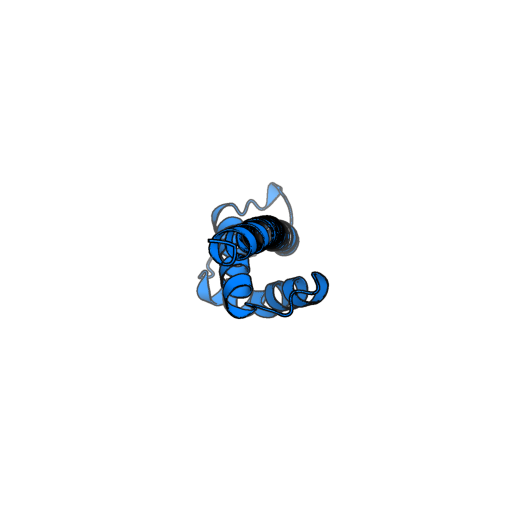A CA 1
ATOM 742 C C . ILE A 1 88 ? 32.754 -8.653 -18.136 1.00 54.38 88 ILE A C 1
ATOM 744 O O . ILE A 1 88 ? 33.838 -9.169 -18.396 1.00 54.38 88 ILE A O 1
ATOM 748 N N . VAL A 1 89 ? 31.618 -9.357 -18.224 1.00 54.69 89 VAL A N 1
ATOM 749 C CA . VAL A 1 89 ? 31.603 -10.788 -18.600 1.00 54.69 89 VAL A CA 1
ATOM 750 C C . VAL A 1 89 ? 31.701 -11.033 -20.106 1.00 54.69 89 VAL A C 1
ATOM 752 O O . VAL A 1 89 ? 31.965 -12.164 -20.502 1.00 54.69 89 VAL A O 1
ATOM 755 N N . PHE A 1 90 ? 31.496 -10.008 -20.939 1.00 51.00 90 PHE A N 1
ATOM 756 C CA . PHE A 1 90 ? 31.641 -10.104 -22.397 1.00 51.00 90 PHE A CA 1
ATOM 757 C C . PHE A 1 90 ? 33.019 -9.653 -22.920 1.00 51.00 90 PHE A C 1
ATOM 759 O O . PHE A 1 90 ? 33.282 -9.823 -24.108 1.00 51.00 90 PHE A O 1
ATOM 766 N N . ASP A 1 91 ? 33.898 -9.152 -22.045 1.00 49.44 91 ASP A N 1
ATOM 767 C CA . ASP A 1 91 ? 35.263 -8.697 -22.364 1.00 49.44 91 ASP A CA 1
ATOM 768 C C . ASP A 1 91 ? 36.371 -9.717 -21.975 1.00 49.44 91 ASP A C 1
ATOM 770 O O . ASP A 1 91 ? 37.542 -9.347 -21.852 1.00 49.44 91 ASP A O 1
ATOM 774 N N . ILE A 1 92 ? 36.036 -11.006 -21.782 1.00 43.25 92 ILE A N 1
ATOM 775 C CA . ILE A 1 92 ? 36.991 -12.099 -21.464 1.00 43.25 92 ILE A CA 1
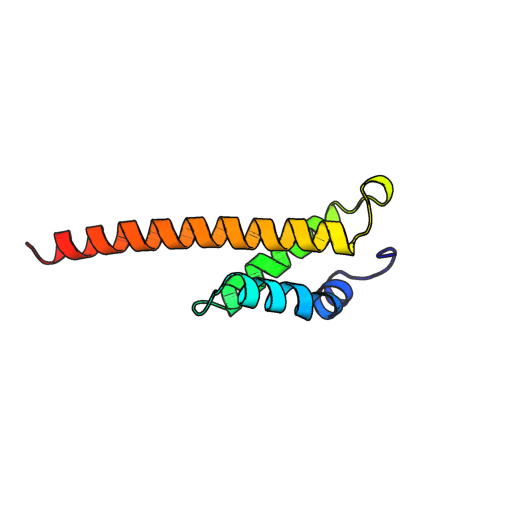ATOM 776 C C . ILE A 1 92 ? 36.954 -13.198 -22.527 1.00 43.25 92 ILE A C 1
ATOM 778 O O . ILE A 1 92 ? 35.841 -13.671 -22.851 1.00 43.25 92 ILE A O 1
#

InterPro domains:
  IPR007627 RNA polymerase sigma-70 region 2 [PF04542] (12-77)
  IPR013325 RNA polymerase sigma factor, region 2 [SSF88946] (8-75)

Solvent-accessible surface area (backbone atoms only — not comparable to full-atom values): 5254 Å² total; per-residue (Å²): 132,69,82,95,58,55,66,70,61,50,50,66,70,44,44,64,56,42,56,48,47,40,56,75,67,70,56,82,67,66,54,68,58,51,46,52,41,19,50,53,16,37,49,54,30,63,76,66,63,48,74,91,82,45,58,65,71,59,48,28,53,53,35,19,51,49,40,42,50,55,50,50,54,49,52,52,52,52,53,56,54,51,53,59,55,51,61,61,67,73,75,113

Foldseek 3Di:
DCPPPDLVVVLVVCLCLQLVLCVVVVPDPPSVVLSVLLSVLLVVLVVPPDVVVHDSVVSSNVSSNVSSVVVVVVVVVVVVVVVVVVVVVVVD

pLDDT: mean 88.82, std 15.31, range [43.25, 98.75]

Organism: NCBI:txid1236971

Mean predicted aligned error: 6.58 Å

Nearest PDB structures (foldseek):
  4x8k-assembly1_A  TM=8.453E-01  e=1.046E-01  Mycobacterium tuberculosis
  6ccv-assembly1_F  TM=8.323E-01  e=1.491E-01  Mycolicibacterium smegmatis MC2 155
  7ubn-assembly1_F  TM=7.428E-01  e=1.406E-01  Escherichia coli
  7e4g-assembly1_C  TM=3.904E-01  e=4.310E+00  Promethearchaeati archaeon

Radius of gyration: 16.92 Å; Cα contacts (8 Å, |Δi|>4): 56; chains: 1; bounding box: 51×22×40 Å

Secondary structure (DSSP, 8-state):
--TT--HHHHHHHHHHHHHHHHHHTT--SSHHHHHHHHHHHHHHHHHT--GGG--HHHHHHHHHHHHHHHHHHHHHHHHHHHHHHHHHHT--

Sequence (92 aa):
MIENRTFAEVAKQYEPLIRGQIKKLNIYRNREEFYQVGLIGLWRAYEQYDQEKGSFSTIALFKVRGCLLDFLRKEARYSEQHIYGMDIVFDI